Protein AF-A0A3C0T334-F1 (afdb_monomer_lite)

Structure (mmCIF, N/CA/C/O backbone):
data_AF-A0A3C0T334-F1
#
_entry.id   AF-A0A3C0T334-F1
#
loop_
_atom_site.group_PDB
_atom_site.id
_atom_site.type_symbol
_atom_site.label_atom_id
_atom_site.label_alt_id
_atom_site.label_comp_id
_atom_site.label_asym_id
_atom_site.label_entity_id
_atom_site.label_seq_id
_atom_site.pdbx_PDB_ins_code
_atom_site.Cartn_x
_atom_site.Cartn_y
_atom_site.Cartn_z
_atom_site.occupancy
_atom_site.B_iso_or_equiv
_atom_site.auth_seq_id
_atom_site.auth_comp_id
_atom_site.auth_asym_id
_atom_site.auth_atom_id
_atom_site.pdbx_PDB_model_num
ATOM 1 N N . MET A 1 1 ? -17.329 6.576 20.189 1.00 56.75 1 MET A N 1
ATOM 2 C CA . MET A 1 1 ? -17.642 5.789 18.977 1.00 56.75 1 MET A CA 1
ATOM 3 C C . MET A 1 1 ? -16.398 4.997 18.623 1.00 56.75 1 MET A C 1
ATOM 5 O O . MET A 1 1 ? -15.328 5.590 18.618 1.00 56.75 1 MET A O 1
ATOM 9 N N . SER A 1 2 ? -16.498 3.683 18.428 1.00 70.44 2 SER A N 1
ATOM 10 C CA . SER A 1 2 ? -15.371 2.857 17.982 1.00 70.44 2 SER A CA 1
ATOM 11 C C . SER A 1 2 ? -15.102 3.126 16.498 1.00 70.44 2 SER A C 1
ATOM 13 O O . SER A 1 2 ? -15.997 2.985 15.669 1.00 70.44 2 SER A O 1
ATOM 15 N N . THR A 1 3 ? -13.886 3.559 16.159 1.00 80.81 3 THR A N 1
ATOM 16 C CA . THR A 1 3 ? -13.464 3.744 14.764 1.00 80.81 3 THR A CA 1
ATOM 17 C C . THR A 1 3 ? -13.290 2.370 14.123 1.00 80.81 3 THR A C 1
ATOM 19 O O . THR A 1 3 ? -12.570 1.526 14.654 1.00 80.81 3 THR A O 1
ATOM 22 N N . LYS A 1 4 ? -13.954 2.127 12.989 1.00 91.75 4 LYS A N 1
ATOM 23 C CA . LYS A 1 4 ? -13.807 0.871 12.244 1.00 91.75 4 LYS A CA 1
ATOM 24 C C . LYS A 1 4 ? -12.460 0.873 11.517 1.00 91.75 4 LYS A C 1
ATOM 26 O O . LYS A 1 4 ? -12.201 1.798 10.749 1.00 91.75 4 LYS A O 1
ATOM 31 N N . LYS A 1 5 ? -11.627 -0.143 11.755 1.00 95.00 5 LYS A N 1
ATOM 32 C CA . LYS A 1 5 ? -10.374 -0.360 11.018 1.00 95.00 5 LYS A CA 1
ATOM 33 C C . LYS A 1 5 ? -10.662 -1.154 9.743 1.00 95.00 5 LYS A C 1
ATOM 35 O O . LYS A 1 5 ? -11.414 -2.126 9.804 1.00 95.00 5 LYS A O 1
ATOM 40 N N . ILE A 1 6 ? -10.117 -0.715 8.614 1.00 96.56 6 ILE A N 1
ATOM 41 C CA . ILE A 1 6 ? -10.288 -1.340 7.296 1.00 96.56 6 ILE A CA 1
ATOM 42 C C . ILE A 1 6 ? -8.900 -1.541 6.689 1.00 96.56 6 ILE A C 1
ATOM 44 O O . ILE A 1 6 ? -8.176 -0.562 6.489 1.00 96.56 6 ILE A O 1
ATOM 48 N N . GLY A 1 7 ? -8.536 -2.791 6.406 1.00 97.12 7 GLY A N 1
ATOM 49 C CA . GLY A 1 7 ? -7.351 -3.101 5.615 1.00 97.12 7 GLY A CA 1
ATOM 50 C C . GLY A 1 7 ? -7.592 -2.773 4.145 1.00 97.12 7 GLY A C 1
ATOM 51 O O . GLY A 1 7 ? -8.697 -2.921 3.632 1.00 97.12 7 GLY A O 1
ATOM 52 N N . VAL A 1 8 ? -6.569 -2.256 3.475 1.00 97.81 8 VAL A N 1
ATOM 53 C CA . VAL A 1 8 ? -6.629 -1.873 2.065 1.00 97.81 8 VAL A CA 1
ATOM 54 C C . VAL A 1 8 ? -5.422 -2.454 1.346 1.00 97.81 8 VAL A C 1
ATOM 56 O O . VAL A 1 8 ? -4.290 -2.358 1.827 1.00 97.81 8 VAL A O 1
ATOM 59 N N . ALA A 1 9 ? -5.663 -3.000 0.159 1.00 98.12 9 ALA A N 1
ATOM 60 C CA . ALA A 1 9 ? -4.627 -3.335 -0.802 1.00 98.12 9 ALA A CA 1
ATOM 61 C C . ALA A 1 9 ? -4.761 -2.460 -2.052 1.00 98.12 9 ALA A C 1
ATOM 63 O O . ALA A 1 9 ? -5.862 -2.238 -2.558 1.00 98.12 9 ALA A O 1
ATOM 64 N N . VAL A 1 10 ? -3.633 -1.976 -2.566 1.00 98.19 10 VAL A N 1
ATOM 65 C CA . VAL A 1 10 ? -3.569 -1.262 -3.845 1.00 98.19 10 VAL A CA 1
ATOM 66 C C . VAL A 1 10 ? -2.979 -2.200 -4.889 1.00 98.19 10 VAL A C 1
ATOM 68 O O . VAL A 1 10 ? -1.826 -2.604 -4.769 1.00 98.19 10 VAL A O 1
ATOM 71 N N . ILE A 1 11 ? -3.763 -2.541 -5.913 1.00 97.81 11 ILE A N 1
ATOM 72 C CA . ILE A 1 11 ? -3.316 -3.379 -7.031 1.00 97.81 11 ILE A CA 1
ATOM 73 C C . ILE A 1 11 ? -2.859 -2.468 -8.175 1.00 97.81 11 ILE A C 1
ATOM 75 O O . ILE A 1 11 ? -3.650 -1.716 -8.745 1.00 97.81 11 ILE A O 1
ATOM 79 N N . GLY A 1 12 ? -1.573 -2.545 -8.496 1.00 96.62 12 GLY A N 1
ATOM 80 C CA . GLY A 1 12 ? -0.851 -1.655 -9.395 1.00 96.62 12 GLY A CA 1
ATOM 81 C C . GLY A 1 12 ? -0.307 -0.419 -8.673 1.00 96.62 12 GLY A C 1
ATOM 82 O O . GLY A 1 12 ? -1.037 0.319 -8.024 1.00 96.62 12 GLY A O 1
ATOM 83 N N . CYS A 1 13 ? 0.979 -0.138 -8.849 1.00 96.44 13 CYS A N 1
ATOM 84 C CA . CYS A 1 13 ? 1.748 0.958 -8.261 1.00 96.44 13 CYS A CA 1
ATOM 85 C C . CYS A 1 13 ? 2.403 1.844 -9.342 1.00 96.44 13 CYS A C 1
ATOM 87 O O . CYS A 1 13 ? 3.522 2.341 -9.201 1.00 96.44 13 CYS A O 1
ATOM 89 N N . GLY A 1 14 ? 1.667 2.089 -10.430 1.00 94.31 14 GLY A N 1
ATOM 90 C CA . GLY A 1 14 ? 2.012 3.081 -11.451 1.00 94.31 14 GLY A CA 1
ATOM 91 C C . GLY A 1 14 ? 1.801 4.527 -10.978 1.00 94.31 14 GLY A C 1
ATOM 92 O O . GLY A 1 14 ? 1.935 4.858 -9.798 1.00 94.31 14 GLY A O 1
ATOM 93 N N . ILE A 1 15 ? 1.443 5.433 -11.894 1.00 95.81 15 ILE A N 1
ATOM 94 C CA . ILE A 1 15 ? 1.210 6.848 -11.547 1.00 95.81 15 ILE A CA 1
ATOM 95 C C . ILE A 1 15 ? 0.094 6.997 -10.507 1.00 95.81 15 ILE A C 1
ATOM 97 O O . ILE A 1 15 ? 0.318 7.604 -9.461 1.00 95.81 15 ILE A O 1
ATOM 101 N N . VAL A 1 16 ? -1.077 6.422 -10.792 1.00 96.88 16 VAL A N 1
ATOM 102 C CA . VAL A 1 16 ? -2.270 6.550 -9.945 1.00 96.88 16 VAL A CA 1
ATOM 103 C C . VAL A 1 16 ? -2.116 5.726 -8.674 1.00 96.88 16 VAL A C 1
ATOM 105 O O . VAL A 1 16 ? -2.160 6.283 -7.585 1.00 96.88 16 VAL A O 1
ATOM 108 N N . GLY A 1 17 ? -1.854 4.424 -8.806 1.00 97.25 17 GLY A N 1
ATOM 109 C CA . GLY A 1 17 ? -1.750 3.531 -7.654 1.00 97.25 17 GLY A CA 1
ATOM 110 C C . GLY A 1 17 ? -0.662 3.936 -6.660 1.00 97.25 17 GLY A C 1
ATOM 111 O O . GLY A 1 17 ? -0.910 3.946 -5.458 1.00 97.25 17 GLY A O 1
ATOM 112 N N . GLY A 1 18 ? 0.502 4.392 -7.139 1.00 97.50 18 GLY A N 1
ATOM 113 C CA . GLY A 1 18 ? 1.556 4.909 -6.263 1.00 97.50 18 GLY A CA 1
ATOM 114 C C . GLY A 1 18 ? 1.142 6.182 -5.516 1.00 97.50 18 GLY A C 1
ATOM 115 O O . GLY A 1 18 ? 1.386 6.301 -4.315 1.00 97.50 18 GLY A O 1
ATOM 116 N N . ALA A 1 19 ? 0.465 7.120 -6.190 1.00 97.75 19 ALA A N 1
ATOM 117 C CA . ALA A 1 19 ? -0.065 8.317 -5.535 1.00 97.75 19 ALA A CA 1
ATOM 118 C C . ALA A 1 19 ? -1.137 7.965 -4.488 1.00 97.75 19 ALA A C 1
ATOM 120 O O . ALA A 1 19 ? -1.113 8.511 -3.385 1.00 97.75 19 ALA A O 1
ATOM 121 N N . THR A 1 20 ? -2.025 7.016 -4.799 1.00 98.06 20 THR A N 1
ATOM 122 C CA . THR A 1 20 ? -3.036 6.504 -3.865 1.00 98.06 20 THR A CA 1
ATOM 123 C C . THR A 1 20 ? -2.394 5.847 -2.645 1.00 98.06 20 THR A C 1
ATOM 125 O O . THR A 1 20 ? -2.744 6.196 -1.521 1.00 98.06 20 THR A O 1
ATOM 128 N N . ALA A 1 21 ? -1.423 4.951 -2.841 1.00 98.12 21 ALA A N 1
ATOM 129 C CA . ALA A 1 21 ? -0.714 4.281 -1.753 1.00 98.12 21 ALA A CA 1
ATOM 130 C C . ALA A 1 21 ? 0.002 5.286 -0.835 1.00 98.12 21 ALA A C 1
ATOM 132 O O . ALA A 1 21 ? -0.120 5.215 0.387 1.00 98.12 21 ALA A O 1
ATOM 133 N N . LYS A 1 22 ? 0.676 6.284 -1.418 1.00 97.94 22 LYS A N 1
ATOM 134 C CA . LYS A 1 22 ? 1.333 7.360 -0.663 1.00 97.94 22 LYS A CA 1
ATOM 135 C C . LYS A 1 22 ? 0.350 8.192 0.158 1.00 97.94 22 LYS A C 1
ATOM 137 O O . LYS A 1 22 ? 0.631 8.488 1.316 1.00 97.94 22 LYS A O 1
ATOM 142 N N . LEU A 1 23 ? -0.801 8.537 -0.414 1.00 97.56 23 LEU A N 1
ATOM 143 C CA . LEU A 1 23 ? -1.844 9.282 0.290 1.00 97.56 23 LEU A CA 1
ATOM 144 C C . LEU A 1 23 ? -2.426 8.467 1.455 1.00 97.56 23 LEU A C 1
ATOM 146 O O . LEU A 1 23 ? -2.582 9.000 2.549 1.00 97.56 23 LEU A O 1
ATOM 150 N N . LEU A 1 24 ? -2.676 7.167 1.258 1.00 97.56 24 LEU A N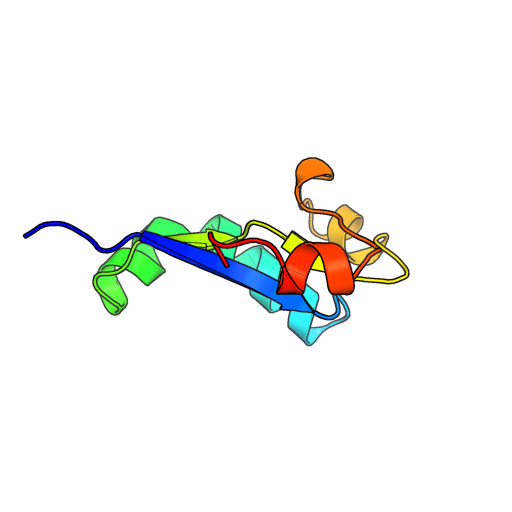 1
ATOM 151 C CA . LEU A 1 24 ? -3.158 6.273 2.320 1.00 97.56 24 LEU A CA 1
ATOM 152 C C . LEU A 1 24 ? -2.183 6.179 3.505 1.00 97.56 24 LEU A C 1
ATOM 154 O O . LEU A 1 24 ? -2.621 6.035 4.645 1.00 97.56 24 LEU A O 1
ATOM 158 N N . VAL A 1 25 ? -0.873 6.261 3.255 1.00 96.81 25 VAL A N 1
ATOM 159 C CA . VAL A 1 25 ? 0.151 6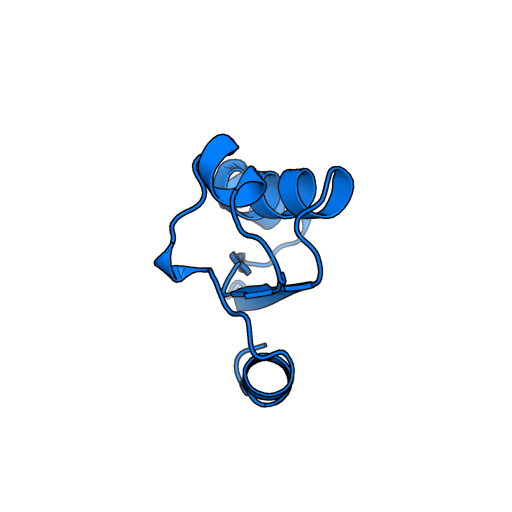.220 4.311 1.00 96.81 25 VAL A CA 1
ATOM 160 C C . VAL A 1 25 ? 0.308 7.569 5.011 1.00 96.81 25 VAL A C 1
ATOM 162 O O . VAL A 1 25 ? 0.361 7.603 6.241 1.00 96.81 25 VAL A O 1
ATOM 165 N N . ASN A 1 26 ? 0.367 8.664 4.253 1.00 97.44 26 ASN A N 1
ATOM 166 C CA . ASN A 1 26 ? 0.693 9.986 4.790 1.00 97.44 26 ASN A CA 1
ATOM 167 C C . ASN A 1 26 ? -0.502 10.684 5.449 1.00 97.44 26 ASN A C 1
ATOM 169 O O . ASN A 1 26 ? -0.334 11.361 6.461 1.00 97.44 26 ASN A O 1
ATOM 173 N N . ASP A 1 27 ? -1.709 10.488 4.914 1.00 96.75 27 ASP A N 1
ATOM 174 C CA . ASP A 1 27 ? -2.886 11.280 5.281 1.00 96.75 27 ASP A CA 1
ATOM 175 C C . ASP A 1 27 ? -3.871 10.494 6.167 1.00 96.75 27 ASP A C 1
ATOM 177 O O . ASP A 1 27 ? -5.070 10.785 6.187 1.00 96.75 27 ASP A O 1
ATOM 181 N N . LYS A 1 28 ? -3.388 9.497 6.925 1.00 95.12 28 LYS A N 1
ATOM 182 C CA . LYS A 1 28 ? -4.219 8.605 7.763 1.00 95.12 28 LYS A CA 1
ATOM 183 C C . LYS A 1 28 ? -5.208 9.359 8.655 1.00 95.12 28 LYS A C 1
ATOM 185 O O . LYS A 1 28 ? -6.396 9.043 8.657 1.00 95.12 28 LYS A O 1
ATOM 190 N N . GLU A 1 29 ? -4.747 10.390 9.362 1.00 95.75 29 GLU A N 1
ATOM 191 C CA . GLU A 1 29 ? -5.596 11.188 10.261 1.00 95.75 29 GLU A CA 1
ATOM 192 C C . GLU A 1 29 ? -6.645 12.017 9.509 1.00 95.75 29 GLU A C 1
ATOM 194 O O . GLU A 1 29 ? -7.794 12.133 9.945 1.00 95.75 29 GLU A O 1
ATOM 199 N N . LEU A 1 30 ? -6.288 12.560 8.341 1.00 97.00 30 LEU A N 1
ATOM 200 C CA . LEU A 1 30 ? -7.224 13.297 7.495 1.00 97.00 30 LEU A CA 1
ATOM 201 C C . LEU A 1 30 ? -8.318 12.367 6.957 1.00 97.00 30 LEU A C 1
ATOM 203 O O . LEU A 1 30 ? -9.503 12.707 7.005 1.00 97.00 30 LEU A O 1
ATOM 207 N N . LEU A 1 31 ? -7.933 11.187 6.469 1.00 95.94 31 LEU A N 1
ATOM 208 C CA . LEU A 1 31 ? -8.863 10.166 5.990 1.00 95.94 31 LEU A CA 1
ATOM 209 C C . LEU A 1 31 ? -9.775 9.684 7.118 1.00 95.94 31 LEU A C 1
ATOM 211 O O . LEU A 1 31 ? -10.989 9.606 6.922 1.00 95.94 31 LEU A O 1
ATOM 215 N N . LYS A 1 32 ? -9.226 9.455 8.314 1.00 96.00 32 LYS A N 1
ATOM 216 C CA . LYS A 1 32 ? -9.993 9.093 9.510 1.00 96.00 32 LYS A CA 1
ATOM 217 C C . LYS A 1 32 ? -10.996 10.164 9.903 1.00 96.00 32 LYS A C 1
ATOM 219 O O . LYS A 1 32 ? -12.159 9.848 10.140 1.00 96.00 32 LYS A O 1
ATOM 224 N N . THR A 1 33 ? -10.591 11.429 9.879 1.00 96.25 33 THR A N 1
ATOM 225 C CA . THR A 1 33 ? -11.477 12.566 10.169 1.00 96.25 33 THR A CA 1
ATOM 226 C C . THR A 1 33 ? -12.620 12.676 9.155 1.00 96.25 33 THR A C 1
ATOM 228 O O . THR A 1 33 ? -13.752 12.966 9.532 1.00 96.25 33 THR A O 1
ATOM 231 N N . ARG A 1 34 ? -12.350 12.428 7.867 1.00 95.44 34 ARG A N 1
ATOM 232 C CA . ARG A 1 34 ? -13.353 12.552 6.793 1.00 95.44 34 ARG A CA 1
ATOM 233 C C . ARG A 1 34 ? -14.300 11.361 6.685 1.00 95.44 34 ARG A C 1
ATOM 235 O O . ARG A 1 34 ? -15.459 11.545 6.332 1.00 95.44 34 ARG A O 1
ATOM 242 N N . THR A 1 35 ? -13.800 10.154 6.929 1.00 94.44 35 THR A N 1
ATOM 243 C CA . THR A 1 35 ? -14.549 8.905 6.705 1.00 94.44 35 THR A CA 1
ATOM 244 C C . THR A 1 35 ? -15.103 8.301 7.992 1.00 94.44 35 THR A C 1
ATOM 246 O O . THR A 1 35 ? -16.008 7.472 7.937 1.00 94.44 35 THR A O 1
ATOM 249 N N . GLY A 1 36 ? -14.554 8.678 9.152 1.00 95.38 36 GLY A N 1
ATOM 250 C CA . GLY A 1 36 ? -14.807 8.004 10.425 1.00 95.38 36 GLY A CA 1
ATOM 251 C C . GLY A 1 36 ? -14.172 6.609 10.527 1.00 95.38 36 GLY A C 1
ATOM 252 O O . GLY A 1 36 ? -14.491 5.872 11.462 1.00 95.38 36 GLY A O 1
ATOM 253 N N . MET A 1 37 ? -13.298 6.232 9.585 1.00 95.19 37 MET A N 1
ATOM 254 C CA . MET A 1 37 ? -12.666 4.912 9.495 1.00 95.19 37 MET A CA 1
ATOM 255 C C . MET A 1 37 ? -11.143 5.014 9.532 1.00 95.19 37 MET A C 1
ATOM 257 O O . MET A 1 37 ? -10.551 5.958 9.019 1.00 95.19 37 MET A O 1
ATOM 261 N N . GLU A 1 38 ? -10.495 4.012 10.109 1.00 95.88 38 GLU A N 1
ATOM 262 C CA . GLU A 1 38 ? -9.041 3.896 10.101 1.00 95.88 38 GLU A CA 1
ATOM 263 C C . GLU A 1 38 ? -8.621 3.008 8.932 1.00 95.88 38 GLU A C 1
ATOM 265 O O . GLU A 1 38 ? -8.758 1.787 8.989 1.00 95.88 38 GLU A O 1
ATOM 270 N N . LEU A 1 39 ? -8.170 3.641 7.848 1.00 96.62 39 LEU A N 1
ATOM 271 C CA . LEU A 1 39 ? -7.697 2.945 6.656 1.00 96.62 39 LEU A CA 1
ATOM 272 C C . LEU A 1 39 ? -6.229 2.555 6.844 1.00 96.62 39 LEU A C 1
ATOM 274 O O . LEU A 1 39 ? -5.367 3.415 7.041 1.00 96.62 39 LEU A O 1
ATOM 278 N N . GLU A 1 40 ? -5.944 1.262 6.768 1.00 96.31 40 GLU A N 1
ATOM 279 C CA . GLU A 1 40 ? -4.594 0.719 6.857 1.00 96.31 40 GLU A CA 1
ATOM 280 C C . GLU A 1 40 ? -4.194 0.121 5.511 1.00 96.31 40 GLU A C 1
ATOM 282 O O . GLU A 1 40 ? -4.720 -0.906 5.093 1.00 96.31 40 GLU A O 1
ATOM 287 N N . LEU A 1 41 ? -3.241 0.755 4.825 1.00 98.00 41 LEU A N 1
ATOM 288 C CA . LEU A 1 41 ? -2.611 0.143 3.660 1.00 98.00 41 LEU A CA 1
ATOM 289 C C . LEU A 1 41 ? -1.763 -1.045 4.127 1.00 98.00 41 LEU A C 1
ATOM 291 O O . LEU A 1 41 ? -0.756 -0.844 4.807 1.00 98.00 41 LEU A O 1
ATOM 295 N N . LYS A 1 42 ? -2.173 -2.257 3.753 1.00 98.25 42 LYS A N 1
ATOM 296 C CA . LYS A 1 42 ? -1.483 -3.508 4.089 1.00 98.25 42 LYS A CA 1
ATOM 297 C C . LYS A 1 42 ? -0.631 -4.029 2.938 1.00 98.25 42 LYS A C 1
ATOM 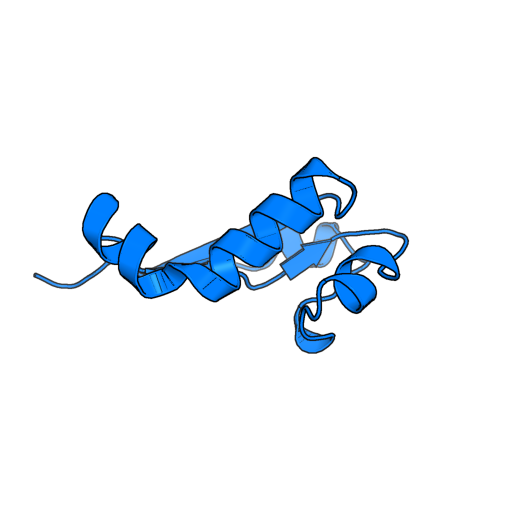299 O O . LYS A 1 42 ? 0.453 -4.548 3.184 1.00 98.25 42 LYS A O 1
ATOM 304 N N . TYR A 1 43 ? -1.099 -3.858 1.699 1.00 98.44 43 TYR A N 1
ATOM 305 C CA . TYR A 1 43 ? -0.393 -4.345 0.515 1.00 98.44 43 TYR A CA 1
ATOM 306 C C . TYR A 1 43 ? -0.376 -3.345 -0.635 1.00 98.44 43 TYR A C 1
ATOM 308 O O . TYR A 1 43 ? -1.355 -2.657 -0.922 1.00 98.44 43 TYR A O 1
ATOM 316 N N . ILE A 1 44 ? 0.741 -3.351 -1.345 1.00 98.56 44 ILE A N 1
ATOM 317 C CA . ILE A 1 44 ? 0.923 -2.813 -2.682 1.00 98.56 44 ILE A CA 1
ATOM 318 C C . ILE A 1 44 ? 1.250 -4.018 -3.554 1.00 98.56 44 ILE A C 1
ATOM 320 O O . ILE A 1 44 ? 2.268 -4.678 -3.337 1.00 98.56 44 ILE A O 1
ATOM 324 N N . VAL A 1 45 ? 0.379 -4.313 -4.515 1.00 98.31 45 VAL A N 1
ATOM 325 C CA . VAL A 1 45 ? 0.558 -5.425 -5.443 1.00 98.31 45 VAL A CA 1
ATOM 326 C C . VAL A 1 45 ? 1.067 -4.902 -6.768 1.00 98.31 45 VAL A C 1
ATOM 328 O O . VAL A 1 45 ? 0.351 -4.181 -7.452 1.00 98.31 45 VAL A O 1
ATOM 331 N N . ASP A 1 46 ? 2.293 -5.245 -7.140 1.00 97.75 46 ASP A N 1
ATOM 332 C CA . ASP A 1 46 ? 2.858 -4.888 -8.441 1.00 97.75 46 ASP A CA 1
ATOM 333 C C . ASP A 1 46 ? 3.878 -5.942 -8.891 1.00 97.75 46 ASP A C 1
ATOM 335 O O . ASP A 1 46 ? 4.412 -6.711 -8.090 1.00 97.75 46 ASP A O 1
ATOM 339 N N . VAL A 1 47 ? 4.155 -5.964 -10.191 1.00 95.88 47 VAL A N 1
ATOM 340 C CA . VAL A 1 47 ? 5.261 -6.715 -10.788 1.00 95.88 47 VAL A CA 1
ATOM 341 C C . VAL A 1 47 ? 6.598 -5.983 -10.623 1.00 95.88 47 VAL A C 1
ATOM 343 O O . VAL A 1 47 ? 7.651 -6.619 -10.659 1.00 95.88 47 VAL A O 1
ATOM 346 N N . ASN A 1 48 ? 6.581 -4.655 -10.445 1.00 95.31 48 ASN A N 1
ATOM 347 C CA . ASN A 1 48 ? 7.763 -3.823 -10.241 1.00 95.31 48 ASN A CA 1
ATOM 348 C C . ASN A 1 48 ? 7.517 -2.751 -9.162 1.00 95.31 48 ASN A C 1
ATOM 350 O O . ASN A 1 48 ? 6.633 -1.906 -9.281 1.00 95.31 48 ASN A O 1
ATOM 354 N N . PHE A 1 49 ? 8.365 -2.738 -8.132 1.00 97.00 49 PHE A N 1
ATOM 355 C CA . PHE A 1 49 ? 8.250 -1.833 -6.984 1.00 97.00 49 PHE A CA 1
ATOM 356 C C . PHE A 1 49 ? 9.143 -0.588 -7.048 1.00 97.00 49 PHE A C 1
ATOM 358 O O . PHE A 1 49 ? 9.189 0.170 -6.079 1.00 97.00 49 PHE A O 1
ATOM 365 N N . SER A 1 50 ? 9.830 -0.325 -8.165 1.00 96.94 50 SER A N 1
ATOM 366 C CA . SER A 1 50 ? 10.730 0.831 -8.297 1.00 96.94 50 SER A CA 1
ATOM 367 C C . SER A 1 50 ? 10.021 2.145 -7.971 1.00 96.94 50 SER A C 1
ATOM 369 O O . SER A 1 50 ? 10.540 2.970 -7.226 1.00 96.94 50 SER A O 1
ATOM 371 N N . ARG A 1 51 ? 8.779 2.304 -8.440 1.00 96.19 51 ARG A N 1
ATOM 372 C CA . ARG A 1 51 ? 7.984 3.501 -8.163 1.00 96.19 51 ARG A CA 1
ATOM 373 C C . ARG A 1 51 ? 7.531 3.591 -6.707 1.00 96.19 51 ARG A C 1
ATOM 375 O O . ARG A 1 51 ? 7.514 4.685 -6.152 1.00 96.19 51 ARG A O 1
ATOM 382 N N . ALA A 1 52 ? 7.181 2.471 -6.076 1.00 96.81 52 ALA A N 1
ATOM 383 C CA . ALA A 1 52 ? 6.863 2.459 -4.649 1.00 96.81 52 ALA A CA 1
ATOM 384 C C . ALA A 1 52 ? 8.081 2.906 -3.820 1.00 96.81 52 ALA A C 1
ATOM 386 O O . ALA A 1 52 ? 7.957 3.754 -2.934 1.00 96.81 52 ALA A O 1
ATOM 387 N N . GLN A 1 53 ? 9.269 2.426 -4.199 1.00 97.19 53 GLN A N 1
ATOM 388 C CA . GLN A 1 53 ? 10.540 2.789 -3.580 1.00 97.19 53 GLN A CA 1
ATOM 389 C C . GLN A 1 53 ? 10.883 4.273 -3.791 1.00 97.19 53 GLN A C 1
ATOM 391 O O . GLN A 1 53 ? 11.223 4.955 -2.828 1.00 97.19 53 GLN A O 1
ATOM 396 N N . GLU A 1 54 ? 10.736 4.802 -5.011 1.00 97.38 54 GLU A N 1
ATOM 397 C CA . GLU A 1 54 ? 10.902 6.236 -5.315 1.00 97.38 54 GLU A CA 1
ATOM 398 C C . GLU A 1 54 ? 9.969 7.124 -4.480 1.00 97.38 54 GLU A C 1
ATOM 400 O O . GLU A 1 54 ? 10.318 8.246 -4.109 1.00 97.38 54 GLU A O 1
ATOM 405 N N . LEU A 1 55 ? 8.766 6.630 -4.181 1.00 97.00 55 LEU A N 1
ATOM 406 C CA . LEU A 1 55 ? 7.776 7.345 -3.383 1.00 97.00 55 LEU A CA 1
ATOM 407 C C . LEU A 1 55 ? 8.036 7.271 -1.873 1.00 97.00 55 LEU A C 1
ATOM 409 O O . LEU A 1 55 ? 7.365 8.010 -1.140 1.00 97.00 55 LEU A O 1
ATOM 413 N N . GLY A 1 56 ? 9.008 6.461 -1.437 1.00 97.06 56 GLY A N 1
ATOM 414 C CA . GLY A 1 56 ? 9.363 6.240 -0.034 1.00 97.06 56 GLY A CA 1
ATOM 415 C C . GLY A 1 56 ? 8.409 5.295 0.696 1.00 97.06 56 GLY A C 1
ATOM 416 O O . GLY A 1 56 ? 8.247 5.422 1.906 1.00 97.06 56 GLY A O 1
ATOM 417 N N . LEU A 1 57 ? 7.726 4.403 -0.027 1.00 97.56 57 LEU A N 1
ATOM 418 C CA . LEU A 1 57 ? 6.846 3.405 0.576 1.00 97.56 57 LEU A CA 1
ATOM 419 C C . LEU A 1 57 ? 7.675 2.245 1.136 1.00 97.56 57 LEU A C 1
ATOM 421 O O . LEU A 1 57 ? 8.660 1.814 0.539 1.00 97.56 57 LEU A O 1
ATOM 425 N N . GLU A 1 58 ? 7.271 1.752 2.302 1.00 97.25 58 GLU A N 1
ATOM 426 C CA . GLU A 1 58 ? 7.973 0.677 2.999 1.00 97.25 58 GLU A CA 1
ATOM 427 C C . GLU A 1 58 ? 7.889 -0.637 2.217 1.00 97.25 58 GLU A C 1
ATOM 429 O O . GLU A 1 58 ? 6.813 -1.061 1.792 1.00 97.25 58 GLU A O 1
ATOM 434 N N . SER A 1 59 ? 9.023 -1.330 2.088 1.00 97.19 59 SER A N 1
ATOM 435 C CA . SER A 1 59 ? 9.092 -2.611 1.368 1.00 97.19 59 SER A CA 1
ATOM 436 C C . SER A 1 59 ? 8.271 -3.733 2.011 1.00 97.19 59 SER A C 1
ATOM 438 O O . SER A 1 59 ? 7.915 -4.697 1.338 1.00 97.19 59 SER A O 1
ATOM 440 N N . SER A 1 60 ? 7.909 -3.590 3.289 1.00 97.62 60 SER A N 1
ATOM 441 C CA . SER A 1 60 ? 6.994 -4.500 3.988 1.00 97.62 60 SER A CA 1
ATOM 442 C C . SER A 1 60 ? 5.585 -4.520 3.389 1.00 97.62 60 SER A C 1
ATOM 444 O O . SER A 1 60 ? 4.857 -5.488 3.596 1.00 97.62 60 SER A O 1
ATOM 446 N N . LEU A 1 61 ? 5.211 -3.487 2.629 1.00 97.62 61 LEU A N 1
ATOM 447 C CA . LEU A 1 61 ? 3.935 -3.410 1.920 1.00 97.62 61 LEU A CA 1
ATOM 448 C C . LEU A 1 61 ? 3.958 -4.182 0.595 1.00 97.62 61 LEU A C 1
ATOM 450 O O . LEU A 1 61 ? 2.908 -4.377 -0.009 1.00 97.62 61 LEU A O 1
ATOM 454 N N . TYR A 1 62 ? 5.124 -4.585 0.090 1.00 98.12 62 TYR A N 1
ATOM 455 C CA . TYR A 1 62 ? 5.243 -5.108 -1.269 1.00 98.12 62 TYR A CA 1
ATOM 456 C C . TYR A 1 62 ? 4.778 -6.559 -1.344 1.00 98.12 62 TYR A C 1
ATOM 458 O O . TYR A 1 62 ? 5.201 -7.414 -0.561 1.00 98.12 62 TYR A O 1
ATOM 466 N N . GLN A 1 63 ? 3.925 -6.857 -2.320 1.00 98.06 63 GLN A N 1
ATOM 467 C CA . GLN A 1 63 ? 3.459 -8.212 -2.566 1.00 98.06 63 GLN A CA 1
ATOM 468 C C . GLN A 1 63 ? 3.329 -8.483 -4.063 1.00 98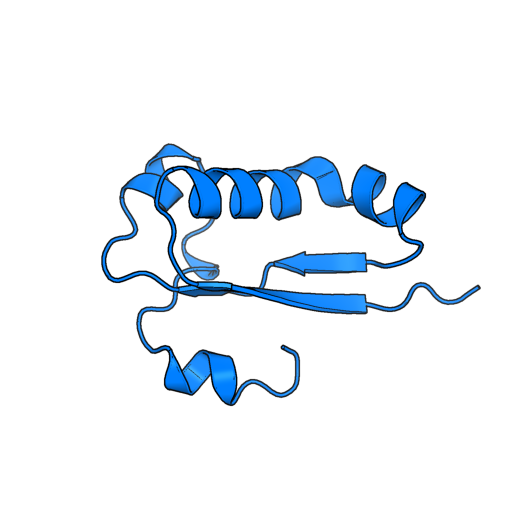.06 63 GLN A C 1
ATOM 470 O O . GLN A 1 63 ? 2.580 -7.808 -4.746 1.00 98.06 63 GLN A O 1
ATOM 475 N N . SER A 1 64 ? 4.043 -9.470 -4.597 1.00 97.06 64 SER A N 1
ATOM 476 C CA . SER A 1 64 ? 3.939 -9.825 -6.021 1.00 97.06 64 SER A CA 1
ATOM 477 C C . SER A 1 64 ? 2.854 -10.869 -6.304 1.00 97.06 64 SER A C 1
ATOM 479 O O . SER A 1 64 ? 2.459 -11.041 -7.453 1.00 97.06 64 SER A O 1
ATOM 481 N N . ASP A 1 65 ? 2.391 -11.583 -5.276 1.00 97.06 65 ASP A N 1
ATOM 482 C CA . ASP A 1 65 ? 1.349 -12.603 -5.383 1.00 97.06 65 ASP A CA 1
ATOM 483 C C . ASP A 1 65 ? -0.036 -12.005 -5.085 1.00 97.06 65 ASP A C 1
ATOM 485 O O . ASP A 1 65 ? -0.372 -11.706 -3.935 1.00 97.06 65 ASP A O 1
ATOM 489 N N . LEU A 1 66 ? -0.839 -11.822 -6.136 1.00 97.06 66 LEU A N 1
ATOM 490 C CA . LEU A 1 66 ? -2.203 -11.308 -6.018 1.00 97.06 66 LEU A CA 1
ATOM 491 C C . LEU A 1 66 ? -3.111 -12.266 -5.238 1.00 97.06 66 LEU A C 1
ATOM 493 O O . LEU A 1 66 ? -3.921 -11.803 -4.433 1.00 97.06 66 LEU A O 1
ATOM 497 N N . ASP A 1 67 ? -2.972 -13.578 -5.437 1.00 97.69 67 ASP A N 1
ATOM 498 C CA . ASP A 1 67 ? -3.836 -14.564 -4.785 1.00 97.69 67 ASP A CA 1
ATOM 499 C C . ASP A 1 67 ? -3.624 -14.541 -3.273 1.00 97.69 67 ASP A C 1
ATOM 501 O O . ASP A 1 67 ? -4.582 -14.639 -2.504 1.0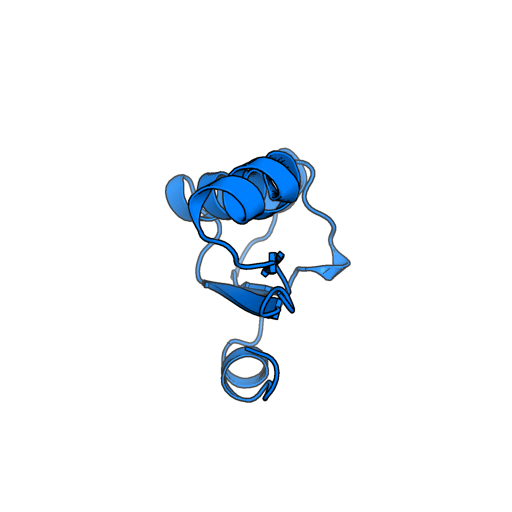0 97.69 67 ASP A O 1
ATOM 505 N N . LYS A 1 68 ? -2.388 -14.317 -2.820 1.00 96.75 68 LYS A N 1
ATOM 506 C CA . LYS A 1 68 ? -2.102 -14.126 -1.394 1.00 96.75 68 LYS A CA 1
ATOM 507 C C . LYS A 1 68 ? -2.857 -12.937 -0.792 1.00 96.75 68 LYS A C 1
ATOM 509 O O . LYS A 1 68 ? -3.308 -13.034 0.344 1.00 96.75 68 LYS A O 1
ATOM 514 N N . VAL A 1 69 ? -2.994 -11.836 -1.531 1.00 97.56 69 VAL A N 1
ATOM 515 C CA . VAL A 1 69 ? -3.716 -10.641 -1.062 1.00 97.56 69 VAL A CA 1
ATOM 516 C C . VAL A 1 69 ? -5.224 -10.858 -1.063 1.00 97.56 69 VAL A C 1
ATOM 518 O O . VAL A 1 69 ? -5.882 -10.491 -0.097 1.00 97.56 69 VAL A O 1
ATOM 521 N N . LEU A 1 70 ? -5.771 -11.487 -2.107 1.00 97.12 70 LEU A N 1
ATOM 522 C CA . LEU A 1 70 ? -7.207 -11.787 -2.195 1.00 97.12 70 LEU A CA 1
ATOM 523 C C . LEU A 1 70 ? -7.680 -12.782 -1.124 1.00 97.12 70 LEU A C 1
ATOM 525 O O . LEU A 1 70 ? -8.859 -12.792 -0.781 1.00 97.12 70 LEU A O 1
ATOM 529 N N . ASN A 1 71 ? -6.773 -13.617 -0.612 1.00 97.81 71 ASN A N 1
ATOM 530 C CA . ASN A 1 71 ? -7.051 -14.579 0.452 1.00 97.81 71 ASN A CA 1
ATOM 531 C C . ASN A 1 71 ? -6.720 -14.056 1.865 1.00 97.81 71 ASN A C 1
ATOM 533 O O . ASN A 1 71 ? -6.894 -14.809 2.825 1.00 97.81 71 ASN A O 1
ATOM 537 N N . ASP A 1 72 ? -6.238 -12.816 2.027 1.00 97.44 72 ASP A N 1
ATOM 538 C CA . ASP A 1 72 ? -6.035 -12.231 3.358 1.00 97.44 72 ASP A CA 1
ATOM 539 C C . ASP A 1 72 ? -7.399 -11.806 3.949 1.00 97.44 72 ASP A C 1
ATOM 541 O O . ASP A 1 72 ? -8.029 -10.896 3.415 1.00 97.44 72 ASP A O 1
ATOM 545 N N . PRO A 1 73 ? -7.872 -12.424 5.053 1.00 96.56 73 PRO A N 1
ATOM 546 C CA . PRO A 1 73 ? -9.164 -12.097 5.667 1.00 96.56 73 PRO A CA 1
ATOM 547 C C . PRO A 1 73 ? -9.224 -10.696 6.297 1.00 96.56 73 PRO A C 1
ATOM 549 O O . PRO A 1 73 ? -10.293 -10.261 6.729 1.00 96.56 73 PRO A O 1
ATOM 552 N N . GLU A 1 74 ? -8.088 -10.012 6.417 1.00 95.19 74 GL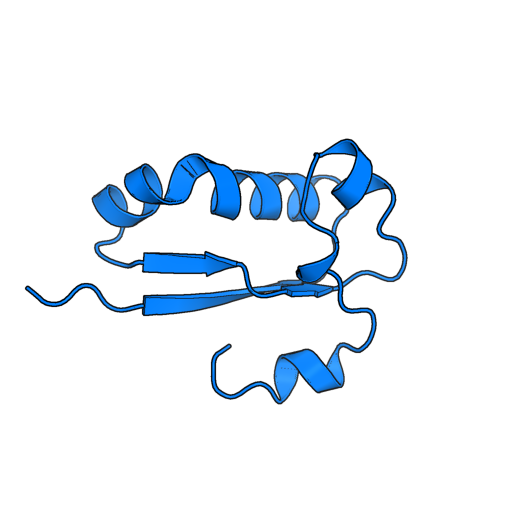U A N 1
ATOM 553 C CA . GLU A 1 74 ? -7.995 -8.643 6.917 1.00 95.19 74 GLU A CA 1
ATOM 554 C C . GLU A 1 74 ? -8.022 -7.585 5.790 1.00 95.19 74 GLU A C 1
ATOM 556 O O . GLU A 1 74 ? -7.845 -6.399 6.089 1.00 95.19 74 GLU A O 1
ATOM 561 N N . ILE A 1 75 ? -8.216 -7.993 4.525 1.00 92.00 75 ILE A N 1
ATOM 562 C CA . ILE A 1 75 ? -8.379 -7.131 3.334 1.00 92.00 75 ILE A CA 1
ATOM 563 C C . ILE A 1 75 ? -9.841 -7.084 2.881 1.00 92.00 75 ILE A C 1
ATOM 565 O O . ILE A 1 75 ? -10.529 -8.126 2.933 1.00 92.00 75 ILE A O 1
#

Secondary structure (DSSP, 8-state):
-PPEEEEEEEE--SHHHHHHHHHHHH-HHHHHHHHSEEEEEEEEE-S--HHHHHTT--GGGEE--HHHHHT-TT-

Sequence (75 aa):
MSTKKIGVAVIGCGIVGGATAKLLVNDKELLKTRTGMELELKYIVDVNFSRAQELGLESSLYQSDLDKVLNDPEI

Radius of gyration: 12.47 Å; chains: 1; bounding box: 28×28×30 Å

pLDDT: mean 95.7, std 5.87, range [56.75, 98.56]

Foldseek 3Di:
DDAAEAEDEQEDCPPVSVVVLLCLVPVQVVCCVVPVHRYDHQAYEDPDCPNNVVSVHDPNRYDPDPVVVVPPPRD